Protein AF-A0A933DNF7-F1 (afdb_monomer_lite)

Radius of gyration: 18.86 Å; chains: 1; bounding box: 62×30×45 Å

Foldseek 3Di:
DDDDDPPDDPQPCLNDLVSLVVVLVVLVVVLVVVVVVCVVVVNDDLVNQLSNQLSVLSSVLSVLVSLQSCVVPPVPVNVVVCVVDPCVSNDDDDPVRSVVSSVVSSVVSVVVSCVRVVVVVD

Secondary structure (DSSP, 8-state):
------S-SS--TTS-HHHHHHHHHHHHHHHHHHHHHHHHHT---HHHHHHHHHHHHHHHHHHHHHHHHHHHH-HHHHHHHHTTS-GGGGS---HHHHHHHHHHHHHHHHHHHHHHHHTT--

Sequence (122 aa):
MRHLLIGVYNDSFLDSYWVGVHFAAGLIAGFAVNQYLCKWRGVFTARSYWRIGFVMLLAWEYFELSLRYIQQFNLRLEEYLQVLIPNSFFEWESTTNIVSDLLFGSLGLLLVYWYLTSDQEK

Structure (mmCIF, N/CA/C/O backbone):
data_AF-A0A933DNF7-F1
#
_entry.id   AF-A0A933DNF7-F1
#
loop_
_atom_site.group_PDB
_atom_site.id
_atom_site.type_symbol
_atom_site.label_atom_id
_atom_site.label_alt_id
_atom_site.label_comp_id
_atom_site.label_asym_id
_atom_site.label_entity_id
_atom_site.label_seq_id
_atom_site.pdbx_PDB_ins_code
_atom_site.Cartn_x
_atom_site.Cartn_y
_atom_site.Cartn_z
_atom_site.occupancy
_atom_site.B_iso_or_equiv
_atom_site.auth_seq_id
_atom_site.auth_comp_id
_atom_site.auth_asym_id
_atom_site.auth_atom_id
_atom_site.pdbx_PDB_model_num
ATOM 1 N N . MET A 1 1 ? 38.318 -16.202 -7.303 1.00 28.23 1 MET A N 1
ATOM 2 C CA . MET A 1 1 ? 38.226 -16.500 -5.856 1.00 28.23 1 MET A CA 1
ATOM 3 C C . MET A 1 1 ? 37.914 -15.215 -5.115 1.00 28.23 1 MET A C 1
ATOM 5 O O . MET A 1 1 ? 38.374 -14.162 -5.528 1.00 28.23 1 MET A O 1
ATOM 9 N N . ARG A 1 2 ? 37.054 -15.333 -4.103 1.00 36.34 2 ARG A N 1
ATOM 10 C CA . ARG A 1 2 ? 36.391 -14.273 -3.335 1.00 36.34 2 ARG A CA 1
ATOM 11 C C . ARG A 1 2 ? 37.365 -13.247 -2.752 1.00 36.34 2 ARG A C 1
ATOM 13 O O . ARG A 1 2 ? 38.235 -13.655 -2.003 1.00 36.34 2 ARG A O 1
ATOM 20 N N . HIS A 1 3 ? 37.081 -11.965 -2.970 1.00 26.67 3 HIS A N 1
ATOM 21 C CA . HIS A 1 3 ? 36.932 -10.959 -1.911 1.00 26.67 3 HIS A CA 1
ATOM 22 C C . HIS A 1 3 ? 35.824 -10.003 -2.395 1.00 26.67 3 HIS A C 1
ATOM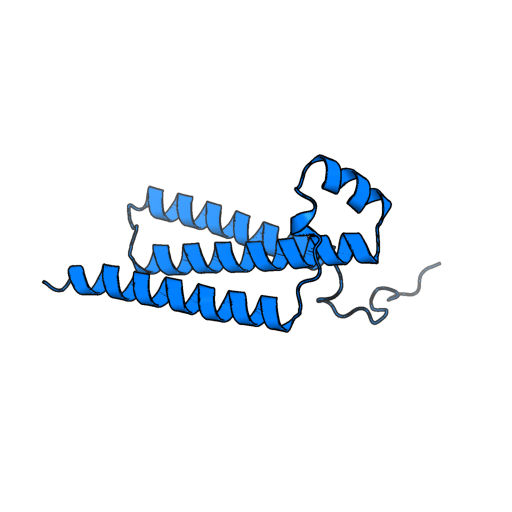 24 O O . HIS A 1 3 ? 35.961 -9.382 -3.437 1.00 26.67 3 HIS A O 1
ATOM 30 N N . LEU A 1 4 ? 34.589 -10.202 -1.933 1.00 34.94 4 LEU A N 1
ATOM 31 C CA . LEU A 1 4 ? 33.990 -9.590 -0.738 1.00 34.94 4 LEU A CA 1
ATOM 32 C C . LEU A 1 4 ? 33.385 -8.212 -1.072 1.00 34.94 4 LEU A C 1
ATOM 34 O O . LEU A 1 4 ? 34.110 -7.284 -1.398 1.00 34.94 4 LEU A O 1
ATOM 38 N N . LEU A 1 5 ? 32.056 -8.123 -0.922 1.00 30.34 5 LEU A N 1
ATOM 39 C CA . LEU A 1 5 ? 31.223 -6.908 -0.918 1.00 30.34 5 LEU A CA 1
ATOM 40 C C . LEU A 1 5 ? 30.975 -6.210 -2.268 1.00 30.34 5 LEU A C 1
ATOM 42 O O . LEU A 1 5 ? 31.006 -4.991 -2.362 1.00 30.34 5 LEU A O 1
ATOM 46 N N . ILE A 1 6 ? 30.598 -6.971 -3.296 1.00 32.50 6 ILE A N 1
ATOM 47 C CA . ILE A 1 6 ? 29.912 -6.416 -4.475 1.00 32.50 6 ILE A CA 1
ATOM 48 C C . ILE A 1 6 ? 28.412 -6.700 -4.320 1.00 32.50 6 ILE A C 1
ATOM 50 O O . ILE A 1 6 ? 27.846 -7.579 -4.956 1.00 32.50 6 ILE A O 1
ATOM 54 N N . GLY A 1 7 ? 27.802 -6.039 -3.341 1.00 29.78 7 GLY A N 1
ATOM 55 C CA . GLY A 1 7 ? 26.360 -6.100 -3.060 1.00 29.78 7 GLY A CA 1
ATOM 56 C C . GLY A 1 7 ? 25.784 -4.745 -2.653 1.00 29.78 7 GLY A C 1
ATOM 57 O O . GLY A 1 7 ? 24.644 -4.666 -2.222 1.00 29.78 7 GLY A O 1
ATOM 58 N N . VAL A 1 8 ? 26.592 -3.689 -2.767 1.00 34.09 8 VAL A N 1
ATOM 59 C CA . VAL A 1 8 ? 26.224 -2.299 -2.485 1.00 34.09 8 VAL A CA 1
ATOM 60 C C . VAL A 1 8 ? 26.748 -1.446 -3.641 1.00 34.09 8 VAL A C 1
ATOM 62 O O . VAL A 1 8 ? 27.525 -0.515 -3.462 1.00 34.09 8 VAL A O 1
ATOM 65 N N . TYR A 1 9 ? 26.403 -1.824 -4.872 1.00 36.88 9 TYR A N 1
ATOM 66 C CA . TYR A 1 9 ? 26.398 -0.839 -5.946 1.00 36.88 9 TYR A CA 1
ATOM 67 C C . TYR A 1 9 ? 25.097 -0.065 -5.776 1.00 36.88 9 TYR A C 1
ATOM 69 O O . TYR A 1 9 ? 24.052 -0.613 -6.077 1.00 36.88 9 TYR A O 1
ATOM 77 N N . ASN A 1 10 ? 25.200 1.111 -5.152 1.00 39.22 10 ASN A N 1
ATOM 78 C CA . ASN A 1 10 ? 24.502 2.381 -5.410 1.00 39.22 10 ASN A CA 1
ATOM 79 C C . ASN A 1 10 ? 23.062 2.447 -5.966 1.00 39.22 10 ASN A C 1
ATOM 81 O O . ASN A 1 10 ? 22.646 3.532 -6.358 1.00 39.22 10 ASN A O 1
ATOM 85 N N . ASP A 1 11 ? 22.285 1.379 -5.936 1.00 42.28 11 ASP A N 1
ATOM 86 C CA . ASP A 1 11 ? 20.834 1.440 -6.012 1.00 42.28 11 ASP A CA 1
ATOM 87 C C . ASP A 1 11 ? 20.377 1.608 -4.567 1.00 42.28 11 ASP A C 1
ATOM 89 O O . ASP A 1 11 ? 20.807 0.851 -3.684 1.00 42.28 11 ASP A O 1
ATOM 93 N N . SER A 1 12 ? 19.609 2.656 -4.267 1.00 45.47 12 SER A N 1
ATOM 94 C CA . SER A 1 12 ? 19.151 2.870 -2.901 1.00 45.47 12 SER A CA 1
ATOM 95 C C . SER A 1 12 ? 18.470 1.584 -2.418 1.00 45.47 12 SER A C 1
ATOM 97 O O . SER A 1 12 ? 17.864 0.852 -3.195 1.00 45.47 12 SER A O 1
ATOM 99 N N . PHE A 1 13 ? 18.562 1.251 -1.132 1.00 47.28 13 PHE A N 1
ATOM 100 C CA . PHE A 1 13 ? 17.849 0.086 -0.588 1.00 47.28 13 PHE A CA 1
ATOM 101 C C . PHE A 1 13 ? 16.333 0.120 -0.913 1.00 47.28 13 PHE A C 1
ATOM 103 O O . PHE A 1 13 ? 15.682 -0.921 -0.924 1.00 47.28 13 PHE A O 1
ATOM 110 N N . LEU A 1 14 ? 15.793 1.307 -1.220 1.00 48.53 14 LEU A N 1
ATOM 111 C CA . LEU A 1 14 ? 14.422 1.546 -1.670 1.00 48.53 14 LEU A CA 1
ATOM 112 C C . LEU A 1 14 ? 14.219 1.365 -3.190 1.00 48.53 14 LEU A C 1
ATOM 114 O O . LEU A 1 14 ? 13.075 1.283 -3.625 1.00 48.53 14 LEU A O 1
ATOM 118 N N . ASP A 1 15 ? 15.288 1.264 -3.983 1.00 49.44 15 ASP A N 1
ATOM 119 C CA . ASP A 1 15 ? 15.246 1.203 -5.452 1.00 49.44 15 ASP A CA 1
ATOM 120 C C . ASP A 1 15 ? 15.176 -0.226 -6.009 1.00 49.44 15 ASP A C 1
ATOM 122 O O . ASP A 1 15 ? 15.050 -0.442 -7.212 1.00 49.44 15 ASP A O 1
ATOM 126 N N . SER A 1 16 ? 15.238 -1.250 -5.157 1.00 62.00 16 SER A N 1
ATOM 127 C CA . SER A 1 16 ? 15.015 -2.622 -5.607 1.00 62.00 16 SER A CA 1
ATOM 128 C C . SER A 1 16 ? 13.526 -2.953 -5.554 1.00 62.00 16 SER A C 1
ATOM 130 O O . SER A 1 16 ? 12.947 -3.053 -4.473 1.00 62.00 16 SER A O 1
ATOM 132 N N . TYR A 1 17 ? 12.902 -3.217 -6.705 1.00 63.31 17 TYR A N 1
ATOM 133 C CA . TYR A 1 17 ? 11.492 -3.640 -6.765 1.00 63.31 17 TYR A CA 1
ATOM 134 C C . TYR A 1 17 ? 11.197 -4.864 -5.891 1.00 63.31 17 TYR A C 1
ATOM 136 O O . TYR A 1 17 ? 10.128 -4.970 -5.296 1.00 63.31 17 TYR A O 1
ATOM 144 N N . TRP A 1 18 ? 12.167 -5.772 -5.745 1.00 64.19 18 TRP A N 1
ATOM 145 C CA . TRP A 1 18 ? 12.036 -6.906 -4.841 1.00 64.19 18 TRP A CA 1
ATOM 146 C C . TRP A 1 18 ? 11.865 -6.457 -3.394 1.00 64.19 18 TRP A C 1
ATOM 148 O O . TRP A 1 18 ? 11.098 -7.083 -2.674 1.00 64.19 18 TRP A O 1
ATOM 158 N N . VAL A 1 19 ? 12.529 -5.389 -2.950 1.00 68.88 19 VAL A N 1
ATOM 159 C CA . VAL A 1 19 ? 12.342 -4.849 -1.595 1.00 68.88 19 VAL A CA 1
ATOM 160 C C . VAL A 1 19 ? 10.908 -4.357 -1.416 1.00 68.88 19 VAL A C 1
ATOM 162 O O . VAL A 1 19 ? 10.285 -4.714 -0.418 1.00 68.88 19 VAL A O 1
ATOM 165 N N . GLY A 1 20 ? 10.352 -3.645 -2.402 1.00 67.19 20 GLY A N 1
ATOM 166 C CA . GLY A 1 20 ? 8.942 -3.239 -2.402 1.00 67.19 20 GLY A CA 1
ATOM 167 C C . GLY A 1 20 ? 7.986 -4.432 -2.295 1.00 67.19 20 GLY A C 1
ATOM 168 O O . GLY A 1 20 ? 7.124 -4.459 -1.416 1.00 67.19 20 GLY A O 1
ATOM 169 N N . VAL A 1 21 ? 8.208 -5.474 -3.103 1.00 69.94 21 VAL A N 1
ATOM 170 C CA . VAL A 1 21 ? 7.416 -6.717 -3.071 1.00 69.94 21 VAL A CA 1
ATOM 171 C C . VAL A 1 21 ? 7.519 -7.429 -1.716 1.00 69.94 21 VAL A C 1
ATOM 173 O O . VAL A 1 21 ? 6.496 -7.812 -1.148 1.00 69.94 21 VAL A O 1
ATOM 176 N N . HIS A 1 22 ? 8.724 -7.597 -1.160 1.00 71.12 22 HIS A N 1
ATOM 177 C CA . HIS A 1 22 ? 8.909 -8.247 0.144 1.00 71.12 22 HIS A CA 1
ATOM 178 C C . HIS A 1 22 ? 8.297 -7.423 1.283 1.00 71.12 22 HIS A C 1
ATOM 180 O O . HIS A 1 22 ? 7.725 -7.995 2.213 1.00 71.12 22 HIS A O 1
ATOM 186 N N . PHE A 1 23 ? 8.384 -6.094 1.210 1.00 71.94 23 PHE A N 1
ATOM 187 C CA . PHE A 1 23 ? 7.787 -5.199 2.192 1.00 71.94 23 PHE A CA 1
ATOM 188 C C . PHE A 1 23 ? 6.256 -5.269 2.155 1.00 71.94 23 PHE A C 1
ATOM 190 O O . PHE A 1 23 ? 5.633 -5.495 3.194 1.00 71.94 23 PHE A O 1
ATOM 197 N N . ALA A 1 24 ? 5.648 -5.182 0.966 1.00 75.12 24 ALA A N 1
ATOM 198 C CA . ALA A 1 24 ? 4.206 -5.345 0.782 1.00 75.12 24 ALA A CA 1
ATOM 199 C C . ALA A 1 24 ? 3.726 -6.731 1.248 1.00 75.12 24 ALA A C 1
ATOM 201 O O . ALA A 1 24 ? 2.743 -6.835 1.983 1.00 75.12 24 ALA A O 1
ATOM 202 N N . ALA A 1 25 ? 4.457 -7.798 0.911 1.00 72.31 25 ALA A N 1
ATOM 203 C CA . ALA A 1 25 ? 4.155 -9.147 1.387 1.00 72.31 25 ALA A CA 1
ATOM 204 C C . ALA A 1 25 ? 4.221 -9.245 2.922 1.00 72.31 25 ALA A C 1
ATOM 206 O O . ALA A 1 25 ? 3.334 -9.834 3.540 1.00 72.31 25 ALA A O 1
ATOM 207 N N . GLY A 1 26 ? 5.231 -8.631 3.548 1.00 69.44 26 GLY A N 1
ATOM 208 C CA . GLY A 1 26 ? 5.359 -8.549 5.004 1.00 69.44 26 GLY A CA 1
ATOM 209 C C . GLY A 1 26 ? 4.203 -7.791 5.662 1.00 69.44 26 GLY A C 1
ATOM 210 O O . GLY A 1 26 ? 3.664 -8.255 6.669 1.00 69.44 26 GLY A O 1
ATOM 211 N N . LEU A 1 27 ? 3.772 -6.675 5.066 1.00 76.25 27 LEU A N 1
ATOM 212 C CA . LEU A 1 27 ? 2.603 -5.909 5.505 1.00 76.25 27 LEU A CA 1
ATOM 213 C C . LEU A 1 27 ? 1.322 -6.748 5.444 1.00 76.25 27 LEU A C 1
ATOM 215 O O . LEU A 1 27 ? 0.605 -6.837 6.441 1.00 76.25 27 LEU A O 1
ATOM 219 N N . ILE A 1 28 ? 1.058 -7.412 4.314 1.00 78.88 28 ILE A N 1
ATOM 220 C CA . ILE A 1 28 ? -0.134 -8.251 4.113 1.00 78.88 28 ILE A CA 1
ATOM 221 C C . ILE A 1 28 ? -0.121 -9.466 5.055 1.00 78.88 28 ILE A C 1
ATOM 223 O O . ILE A 1 28 ? -1.138 -9.793 5.672 1.00 78.88 28 ILE A O 1
ATOM 227 N N . ALA A 1 29 ? 1.026 -10.130 5.218 1.00 73.62 29 ALA A N 1
ATOM 228 C CA . ALA A 1 29 ? 1.158 -11.276 6.115 1.00 73.62 29 ALA A CA 1
ATOM 229 C C . ALA A 1 29 ? 0.975 -10.870 7.587 1.00 73.62 29 ALA A C 1
ATOM 231 O O . ALA A 1 29 ? 0.192 -11.488 8.312 1.00 73.62 29 ALA A O 1
ATOM 232 N N . GLY A 1 30 ? 1.643 -9.798 8.028 1.00 72.12 30 GLY A N 1
ATOM 233 C CA . GLY A 1 30 ? 1.494 -9.256 9.380 1.00 72.12 30 GLY A CA 1
ATOM 234 C C . GLY A 1 30 ? 0.062 -8.801 9.664 1.00 72.12 30 GLY A C 1
ATOM 235 O O . GLY A 1 30 ? -0.476 -9.053 10.745 1.00 72.12 30 GLY A O 1
ATOM 236 N N . PHE A 1 31 ? -0.594 -8.211 8.664 1.00 80.06 31 PHE A N 1
ATOM 237 C CA . PHE A 1 31 ? -2.008 -7.872 8.705 1.00 80.06 31 PHE A CA 1
ATOM 238 C C . PHE A 1 31 ? -2.898 -9.100 8.920 1.00 80.06 31 PHE A C 1
ATOM 240 O O . PHE A 1 31 ? -3.718 -9.100 9.839 1.00 80.06 31 PHE A O 1
ATOM 247 N N . ALA A 1 32 ? -2.721 -10.155 8.121 1.00 76.75 32 ALA A N 1
ATOM 248 C CA . ALA A 1 32 ? -3.507 -11.382 8.227 1.00 76.75 32 ALA A CA 1
ATOM 249 C C . ALA A 1 32 ? -3.353 -12.046 9.606 1.00 76.75 32 ALA A C 1
ATOM 251 O O . ALA A 1 32 ? -4.347 -12.450 10.215 1.00 76.75 32 ALA A O 1
ATOM 252 N N . VAL A 1 33 ? -2.128 -12.088 10.145 1.00 76.81 33 VAL A N 1
ATOM 253 C CA . VAL A 1 33 ? -1.865 -12.585 11.507 1.00 76.81 33 VAL A CA 1
ATOM 254 C C . VAL A 1 33 ? -2.575 -11.721 12.551 1.00 76.81 33 VAL A C 1
ATOM 256 O O . VAL A 1 33 ? -3.244 -12.253 13.437 1.00 76.81 33 VAL A O 1
ATOM 259 N N . ASN A 1 34 ? -2.486 -10.393 12.444 1.00 77.75 34 ASN A N 1
ATOM 260 C CA . ASN A 1 34 ? -3.167 -9.483 13.364 1.00 77.75 34 ASN A CA 1
ATOM 261 C C . ASN A 1 34 ? -4.696 -9.665 13.326 1.00 77.75 34 ASN A C 1
ATOM 263 O O . ASN A 1 34 ? -5.328 -9.723 14.378 1.00 77.75 34 ASN A O 1
ATOM 267 N N . GLN A 1 35 ? -5.291 -9.833 12.139 1.00 78.00 35 GLN A N 1
ATOM 268 C CA . GLN A 1 35 ? -6.720 -10.130 11.986 1.00 78.00 35 GLN A CA 1
ATOM 269 C C . GLN A 1 35 ? -7.118 -11.444 12.654 1.0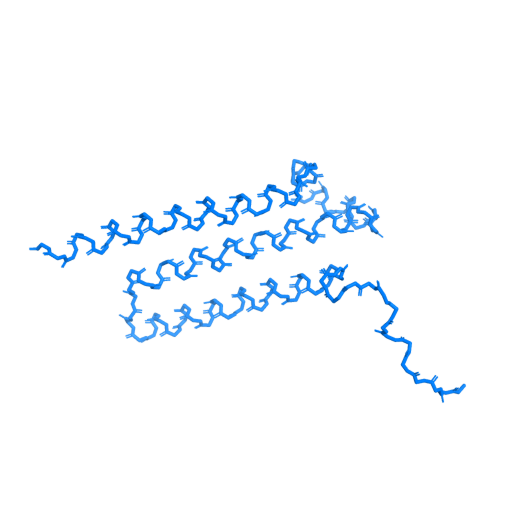0 78.00 35 GLN A C 1
ATOM 271 O O . GLN A 1 35 ? -8.097 -11.489 13.403 1.00 78.00 35 GLN A O 1
ATOM 276 N N . TYR A 1 36 ? -6.342 -12.503 12.419 1.00 78.62 36 TYR A N 1
ATOM 277 C CA . TYR A 1 36 ? -6.566 -13.803 13.040 1.00 78.62 36 TYR A CA 1
ATOM 278 C C . TYR A 1 36 ? -6.547 -13.703 14.573 1.00 78.62 36 TYR A C 1
ATOM 280 O O . TYR A 1 36 ? -7.455 -14.198 15.243 1.00 78.62 36 TYR A O 1
ATOM 288 N N . LEU A 1 37 ? -5.569 -12.983 15.131 1.00 76.44 37 LEU A N 1
ATOM 289 C CA . LEU A 1 37 ? -5.447 -12.767 16.574 1.00 76.44 37 LEU A CA 1
ATOM 290 C C . LEU A 1 37 ? -6.577 -11.896 17.145 1.00 76.44 37 LEU A C 1
ATOM 292 O O . LEU A 1 37 ? -7.115 -12.222 18.204 1.00 76.44 37 LEU A O 1
ATOM 296 N N . CYS A 1 38 ? -6.965 -10.817 16.459 1.00 76.38 38 CYS A N 1
ATOM 297 C CA . CYS A 1 38 ? -8.087 -9.964 16.861 1.00 76.38 38 CYS A CA 1
ATOM 298 C C . CYS A 1 38 ? -9.410 -10.737 16.875 1.00 76.38 38 CYS A C 1
ATOM 300 O O . CYS A 1 38 ? -10.164 -10.626 17.843 1.00 76.38 38 CYS A O 1
ATOM 302 N N . LYS A 1 39 ? -9.667 -11.556 15.845 1.00 76.12 39 LYS A N 1
ATOM 303 C CA . LYS A 1 39 ? -10.848 -12.425 15.769 1.00 76.12 39 LYS A CA 1
ATOM 304 C C . LYS A 1 39 ? -10.858 -13.449 16.902 1.00 76.12 39 LYS A C 1
ATOM 306 O O . LYS A 1 39 ? -11.881 -13.613 17.555 1.00 76.12 39 LYS A O 1
ATOM 311 N N . TRP A 1 40 ? -9.722 -14.098 17.163 1.00 78.44 40 TRP A N 1
ATOM 312 C CA . TRP A 1 40 ? -9.604 -15.095 18.229 1.00 78.44 40 TRP A CA 1
ATOM 313 C C . TRP A 1 40 ? -9.829 -14.500 19.625 1.00 78.44 40 TRP A C 1
ATOM 3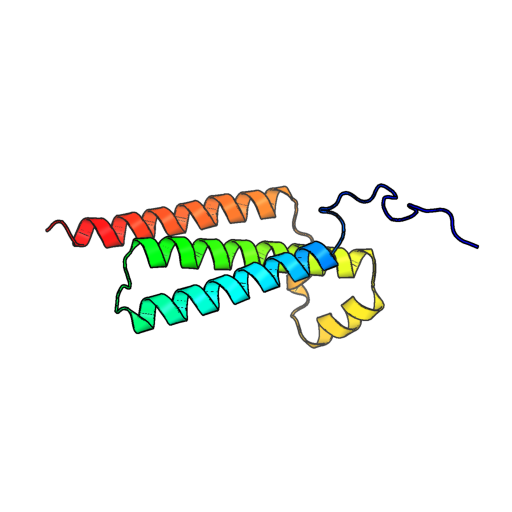15 O O . TRP A 1 40 ? -10.432 -15.139 20.481 1.00 78.44 40 TRP A O 1
ATOM 325 N N . ARG A 1 41 ? -9.395 -13.255 19.847 1.00 78.88 41 ARG A N 1
ATOM 326 C CA . ARG A 1 41 ? -9.579 -12.546 21.122 1.00 78.88 41 ARG A CA 1
ATOM 327 C C . ARG A 1 41 ? -10.926 -11.824 21.243 1.00 78.88 41 ARG A C 1
ATOM 329 O O . ARG A 1 41 ? -11.212 -11.294 22.309 1.00 78.88 41 ARG A O 1
ATOM 336 N N . GLY A 1 42 ? -11.730 -11.762 20.177 1.00 71.06 42 GLY A N 1
ATOM 337 C CA . GLY A 1 42 ? -12.982 -10.995 20.149 1.00 71.06 42 GLY A CA 1
ATOM 338 C C . GLY A 1 42 ? -12.791 -9.475 20.262 1.00 71.06 42 GLY A C 1
ATOM 339 O O . GLY A 1 42 ? -13.734 -8.763 20.587 1.00 71.06 42 GLY A O 1
ATOM 340 N N . VAL A 1 43 ? -11.579 -8.962 20.010 1.00 69.81 43 VAL A N 1
ATOM 341 C CA . VAL A 1 43 ? -11.226 -7.543 20.187 1.00 69.81 43 VAL A CA 1
ATOM 342 C C . VAL A 1 43 ? -11.114 -6.881 18.818 1.00 69.81 43 VAL A C 1
ATOM 344 O O . VAL A 1 43 ? -10.018 -6.657 18.296 1.00 69.81 43 VAL A O 1
ATOM 347 N N . PHE A 1 44 ? -12.261 -6.582 18.210 1.00 70.06 44 PHE A N 1
ATOM 348 C CA . PHE A 1 44 ? -12.314 -5.688 17.058 1.00 70.06 44 PHE A CA 1
ATOM 349 C C . PHE A 1 44 ? -12.697 -4.294 17.543 1.00 70.06 44 PHE A C 1
ATOM 351 O O . PHE A 1 44 ? -13.790 -4.088 18.058 1.00 70.06 44 PHE A O 1
ATOM 358 N N . THR A 1 45 ? -11.775 -3.340 17.429 1.00 72.62 45 THR A N 1
ATOM 359 C CA . THR A 1 45 ? -11.990 -1.957 17.883 1.00 72.62 45 THR A CA 1
ATOM 360 C C . THR A 1 45 ? -11.934 -1.008 16.694 1.00 72.62 45 THR A C 1
ATOM 362 O O . THR A 1 45 ? -11.314 -1.330 15.679 1.00 72.62 45 THR A O 1
ATOM 365 N N . ALA A 1 46 ? -12.493 0.196 16.825 1.00 69.31 46 ALA A N 1
ATOM 366 C CA . ALA A 1 46 ? -12.334 1.245 15.814 1.00 69.31 46 ALA A CA 1
ATOM 367 C C . ALA A 1 46 ? -10.847 1.525 15.495 1.00 69.31 46 ALA A C 1
ATOM 369 O O . ALA A 1 46 ? -10.481 1.751 14.343 1.00 69.31 46 ALA A O 1
ATOM 370 N N . ARG A 1 47 ? -9.944 1.397 16.484 1.00 71.25 47 ARG A N 1
ATOM 371 C CA . ARG A 1 47 ? -8.487 1.499 16.261 1.00 71.25 47 ARG A CA 1
ATOM 372 C C . ARG A 1 47 ? -7.945 0.393 15.356 1.00 71.25 47 ARG A C 1
ATOM 374 O O . ARG A 1 47 ? -6.981 0.630 14.631 1.00 71.25 47 ARG A O 1
ATOM 381 N N . SER A 1 48 ? -8.535 -0.803 15.398 1.00 74.06 48 SER A N 1
ATOM 382 C CA . SER A 1 48 ? -8.186 -1.892 14.484 1.00 74.06 48 SER A CA 1
ATOM 383 C C . SER A 1 48 ? -8.539 -1.510 13.046 1.00 74.06 48 SER A C 1
ATOM 385 O O . SER A 1 48 ? -7.705 -1.706 12.174 1.00 74.06 48 SER A O 1
ATOM 387 N N . TYR A 1 49 ? -9.698 -0.885 12.807 1.00 72.81 49 TYR A N 1
ATOM 388 C CA . TYR A 1 49 ? -10.127 -0.436 11.474 1.00 72.81 49 TYR A CA 1
ATOM 389 C C . TYR A 1 49 ? -9.157 0.572 10.839 1.00 72.81 49 TYR A C 1
ATOM 391 O O . TYR A 1 49 ? -8.700 0.368 9.718 1.00 72.81 49 TYR A O 1
ATOM 399 N N . TRP A 1 50 ? -8.770 1.613 11.583 1.00 74.12 50 TRP A N 1
ATOM 400 C CA . TRP A 1 50 ? -7.787 2.607 11.126 1.00 74.12 50 TRP A CA 1
ATOM 401 C C . TRP A 1 50 ? -6.456 1.963 10.709 1.00 74.12 50 TRP A C 1
ATOM 403 O O . TRP A 1 50 ? -5.942 2.213 9.621 1.00 74.12 50 TRP A O 1
ATOM 413 N N . ARG A 1 51 ? -5.915 1.078 11.560 1.00 75.94 51 ARG A N 1
ATOM 414 C CA . ARG A 1 51 ? -4.656 0.366 11.285 1.00 75.94 51 ARG A CA 1
ATOM 415 C C . ARG A 1 51 ? -4.771 -0.534 10.062 1.00 75.94 51 ARG A C 1
ATOM 417 O O . ARG A 1 51 ? -3.824 -0.632 9.291 1.00 75.94 51 ARG A O 1
ATOM 424 N N . ILE A 1 52 ? -5.918 -1.193 9.910 1.00 79.56 52 ILE A N 1
ATOM 425 C CA . ILE A 1 52 ? -6.199 -2.079 8.786 1.00 79.56 52 ILE A CA 1
ATOM 426 C C . ILE A 1 52 ? -6.161 -1.308 7.478 1.00 79.56 52 ILE A C 1
ATOM 428 O O . ILE A 1 52 ? -5.406 -1.671 6.580 1.00 79.56 52 ILE A O 1
ATOM 432 N N . GLY A 1 53 ? -6.938 -0.228 7.410 1.00 79.56 53 GLY A N 1
ATOM 433 C CA . GLY A 1 53 ? -7.002 0.606 6.224 1.00 79.56 53 GLY A CA 1
ATOM 434 C C . GLY A 1 53 ? -5.635 1.165 5.857 1.00 79.56 53 GLY A C 1
ATOM 435 O O . GLY A 1 53 ? -5.246 1.075 4.702 1.00 79.56 53 GLY A O 1
ATOM 436 N N . PHE A 1 54 ? -4.865 1.648 6.837 1.00 82.00 54 PHE A N 1
ATOM 437 C CA . PHE A 1 54 ? -3.542 2.214 6.574 1.00 82.00 54 PHE A CA 1
ATOM 438 C C . PHE A 1 54 ? -2.548 1.176 6.032 1.00 82.00 54 PHE A C 1
ATOM 440 O O . PHE A 1 54 ? -1.789 1.469 5.113 1.00 82.00 54 PHE A O 1
ATOM 447 N N . VAL A 1 55 ? -2.569 -0.056 6.556 1.00 81.56 55 VAL A N 1
ATOM 448 C CA . VAL A 1 55 ? -1.722 -1.144 6.040 1.00 81.56 55 VAL A CA 1
ATOM 449 C C . VAL A 1 55 ? -2.123 -1.541 4.620 1.00 81.56 55 VAL A C 1
ATOM 451 O O . VAL A 1 55 ? -1.244 -1.782 3.797 1.00 81.56 55 VAL A O 1
ATOM 454 N N . MET A 1 56 ? -3.425 -1.588 4.319 1.00 81.75 56 MET A N 1
ATOM 455 C CA . MET A 1 56 ? -3.899 -1.845 2.955 1.00 81.75 56 MET A CA 1
ATOM 456 C C . MET A 1 56 ? -3.471 -0.737 1.993 1.00 81.75 56 MET A C 1
ATOM 458 O O . MET A 1 56 ? -3.041 -1.041 0.886 1.00 81.75 56 MET A O 1
ATOM 462 N N . LEU A 1 57 ? -3.531 0.520 2.438 1.00 84.31 57 LEU A N 1
ATOM 463 C CA . LEU A 1 57 ? -3.116 1.677 1.650 1.00 84.31 57 LEU A CA 1
ATOM 464 C C . LEU A 1 57 ? -1.620 1.626 1.342 1.00 84.31 57 LEU A C 1
ATOM 466 O O . LEU A 1 57 ? -1.231 1.682 0.188 1.00 84.31 57 LEU A O 1
ATOM 470 N N . LEU A 1 58 ? -0.778 1.380 2.349 1.00 81.56 58 LEU A N 1
ATOM 471 C CA . LEU A 1 58 ? 0.654 1.176 2.121 1.00 81.56 58 LEU A CA 1
ATOM 472 C C . LEU A 1 58 ? 0.929 0.011 1.164 1.00 81.56 58 LEU A C 1
ATOM 474 O O . LEU A 1 58 ? 1.748 0.142 0.263 1.00 81.56 58 LEU A O 1
ATOM 478 N N . ALA A 1 59 ? 0.270 -1.134 1.353 1.00 83.31 59 ALA A N 1
ATOM 479 C CA . ALA A 1 59 ? 0.474 -2.288 0.482 1.00 83.31 59 ALA A CA 1
ATOM 480 C C . ALA A 1 59 ? 0.120 -1.977 -0.983 1.00 83.31 59 ALA A C 1
ATOM 482 O O . ALA A 1 59 ? 0.798 -2.478 -1.879 1.00 83.31 59 ALA A O 1
ATOM 483 N N . TRP A 1 60 ? -0.897 -1.141 -1.209 1.00 83.81 60 TRP A N 1
ATOM 484 C CA . TRP A 1 60 ? -1.288 -0.662 -2.531 1.00 83.81 60 TRP A CA 1
ATOM 485 C C . TRP A 1 60 ? -0.201 0.198 -3.187 1.00 83.81 60 TRP A C 1
ATOM 487 O O . TRP A 1 60 ? 0.279 -0.151 -4.261 1.00 83.81 60 TRP A O 1
ATOM 497 N N . GLU A 1 61 ? 0.283 1.230 -2.497 1.00 82.12 61 GLU A N 1
ATOM 498 C CA . GLU A 1 61 ? 1.328 2.120 -3.030 1.00 82.12 61 GLU A CA 1
ATOM 499 C C . GLU A 1 61 ? 2.613 1.362 -3.392 1.00 82.12 61 GLU A C 1
ATOM 501 O O . GLU A 1 61 ? 3.250 1.600 -4.419 1.00 82.12 61 GLU A O 1
ATOM 506 N N . TYR A 1 62 ? 3.011 0.397 -2.554 1.00 78.38 62 TYR A N 1
ATOM 507 C CA . TYR A 1 62 ? 4.182 -0.438 -2.836 1.00 78.38 62 TYR A CA 1
ATOM 508 C C . TYR A 1 62 ? 3.959 -1.391 -4.012 1.00 78.38 62 TYR A C 1
ATOM 510 O O . TYR A 1 62 ? 4.914 -1.729 -4.721 1.00 78.38 62 TYR A O 1
ATOM 518 N N . PHE A 1 63 ? 2.723 -1.840 -4.224 1.00 82.38 63 PHE A N 1
ATOM 519 C CA . PHE A 1 63 ? 2.366 -2.636 -5.388 1.00 82.38 63 PHE A CA 1
ATOM 520 C C . PHE A 1 63 ? 2.487 -1.807 -6.674 1.00 82.38 63 PHE A C 1
ATOM 522 O O . PHE A 1 63 ? 3.168 -2.246 -7.601 1.00 82.38 63 PHE A O 1
ATOM 529 N N . GLU A 1 64 ? 1.943 -0.589 -6.705 1.00 77.88 64 GLU A N 1
ATOM 530 C CA . GLU A 1 64 ? 2.066 0.325 -7.851 1.00 77.88 64 GLU A CA 1
ATOM 531 C C . GLU A 1 64 ? 3.522 0.701 -8.132 1.00 77.88 64 GLU A C 1
ATOM 533 O O . GLU A 1 64 ? 3.982 0.610 -9.273 1.00 77.88 64 GLU A O 1
ATOM 538 N N . LEU A 1 65 ? 4.303 1.010 -7.091 1.00 77.00 65 LEU A N 1
ATOM 539 C CA . LEU A 1 65 ? 5.740 1.248 -7.227 1.00 77.00 65 LEU A CA 1
ATOM 540 C C . LEU A 1 65 ? 6.449 0.049 -7.878 1.00 77.00 65 LEU A C 1
ATOM 542 O O . LEU A 1 65 ? 7.287 0.220 -8.764 1.00 77.00 65 LEU A O 1
ATOM 546 N N . SER A 1 66 ? 6.090 -1.171 -7.471 1.00 79.06 66 SER A N 1
ATOM 547 C CA . SER A 1 66 ? 6.664 -2.396 -8.035 1.00 79.06 66 SER A CA 1
ATOM 548 C C . SER A 1 66 ? 6.308 -2.567 -9.516 1.00 79.06 66 SER A C 1
ATOM 550 O O . SER A 1 66 ? 7.184 -2.928 -10.302 1.00 79.06 66 SER A O 1
ATOM 552 N N . LEU A 1 67 ? 5.066 -2.268 -9.921 1.00 80.44 67 LEU A N 1
ATOM 553 C CA . LEU A 1 67 ? 4.652 -2.306 -11.331 1.00 80.44 67 LEU A CA 1
ATOM 554 C C . LEU A 1 67 ? 5.461 -1.325 -12.191 1.00 80.44 67 LEU A C 1
ATOM 556 O O . LEU A 1 67 ? 5.903 -1.693 -13.280 1.00 80.44 67 LEU A O 1
ATOM 560 N N . ARG A 1 68 ? 5.739 -0.118 -11.684 1.00 76.69 68 ARG A N 1
ATOM 561 C CA . ARG A 1 68 ? 6.545 0.880 -12.409 1.00 76.69 68 ARG A CA 1
ATOM 562 C C . ARG A 1 68 ? 7.998 0.464 -12.567 1.00 76.69 68 ARG A C 1
ATOM 564 O O . ARG A 1 68 ? 8.572 0.617 -13.643 1.00 76.69 68 ARG A O 1
ATOM 571 N N . TYR A 1 69 ? 8.589 -0.113 -11.525 1.00 75.69 69 TYR A N 1
ATOM 572 C CA . TYR A 1 69 ? 9.927 -0.686 -11.648 1.00 75.69 69 TYR A CA 1
ATOM 573 C C . TYR A 1 69 ? 9.967 -1.814 -12.687 1.00 75.69 69 TYR A C 1
ATOM 575 O O . TYR A 1 69 ? 10.927 -1.918 -13.450 1.00 75.69 69 TYR A O 1
ATOM 583 N N . ILE A 1 70 ? 8.931 -2.655 -12.747 1.00 80.31 70 ILE A N 1
ATOM 584 C CA . ILE A 1 70 ? 8.837 -3.715 -13.757 1.00 80.31 70 ILE A CA 1
ATOM 585 C C . ILE A 1 70 ? 8.754 -3.114 -15.164 1.00 80.31 70 ILE A C 1
ATOM 587 O O . ILE A 1 70 ? 9.502 -3.552 -16.033 1.00 80.31 70 ILE A O 1
ATOM 591 N N . GLN A 1 71 ? 7.935 -2.083 -15.373 1.00 80.12 71 GLN A N 1
ATOM 592 C CA . GLN A 1 71 ? 7.854 -1.366 -16.649 1.00 80.12 71 GLN A CA 1
ATOM 593 C C . GLN A 1 71 ? 9.202 -0.742 -17.055 1.00 80.12 71 GLN A C 1
ATOM 595 O O . GLN A 1 71 ? 9.605 -0.812 -18.213 1.00 80.12 71 GLN A O 1
ATOM 600 N N . GLN A 1 72 ? 9.949 -0.170 -16.106 1.00 78.75 72 GLN A N 1
ATOM 601 C CA . GLN A 1 72 ? 11.228 0.479 -16.404 1.00 78.75 72 GLN A CA 1
ATOM 602 C C . GLN A 1 72 ? 12.366 -0.516 -16.690 1.00 78.75 72 GLN A C 1
ATOM 604 O O . GLN A 1 72 ? 13.226 -0.239 -17.528 1.00 78.75 72 GLN A O 1
ATOM 609 N N . PHE A 1 73 ? 12.403 -1.657 -15.994 1.00 79.00 73 PHE A N 1
ATOM 610 C CA . PHE A 1 73 ? 13.578 -2.539 -15.984 1.00 79.00 73 PHE A CA 1
ATOM 611 C C . PHE A 1 73 ? 13.317 -3.970 -16.486 1.00 79.00 73 PHE A C 1
ATOM 613 O O . PHE A 1 73 ? 14.273 -4.722 -16.685 1.00 79.00 73 PHE A O 1
ATOM 620 N N . ASN A 1 74 ? 12.062 -4.381 -16.699 1.00 81.19 74 ASN A N 1
ATOM 621 C CA . ASN A 1 74 ? 11.699 -5.746 -17.095 1.00 81.19 74 ASN A CA 1
ATOM 622 C C . ASN A 1 74 ? 10.461 -5.800 -18.017 1.00 81.19 74 ASN A C 1
ATOM 624 O O . ASN A 1 74 ? 9.427 -6.371 -17.668 1.00 81.19 74 ASN A O 1
ATOM 628 N N . LEU A 1 75 ? 10.621 -5.275 -19.237 1.00 85.31 75 LEU A N 1
ATOM 629 C CA . LEU A 1 75 ? 9.589 -5.221 -20.289 1.00 85.31 75 LEU A CA 1
ATOM 630 C C . LEU A 1 75 ? 8.912 -6.572 -20.563 1.00 85.31 75 LEU A C 1
ATOM 632 O O . LEU A 1 75 ? 7.711 -6.648 -20.789 1.00 85.31 75 LEU A O 1
ATOM 636 N N . ARG A 1 76 ? 9.665 -7.677 -20.498 1.00 86.94 76 ARG A N 1
ATOM 637 C CA . ARG A 1 76 ? 9.092 -9.012 -20.714 1.00 86.94 76 ARG A CA 1
ATOM 638 C C . ARG A 1 76 ? 8.081 -9.373 -19.627 1.00 86.94 76 ARG A C 1
ATOM 640 O O . ARG A 1 76 ? 7.061 -9.985 -19.920 1.00 86.94 76 ARG A O 1
ATOM 647 N N . LEU A 1 77 ? 8.379 -9.052 -18.367 1.00 84.12 77 LEU A N 1
ATOM 648 C CA . LEU A 1 77 ? 7.455 -9.290 -17.260 1.00 84.12 77 LEU A CA 1
ATOM 649 C C . LEU A 1 77 ? 6.254 -8.336 -17.320 1.00 84.12 77 LEU A C 1
ATOM 651 O O . LEU A 1 77 ? 5.147 -8.767 -17.016 1.00 84.12 77 LEU A O 1
ATOM 655 N N . GLU A 1 78 ? 6.454 -7.091 -17.752 1.00 85.38 78 GLU A N 1
ATOM 656 C CA . GLU A 1 78 ? 5.368 -6.140 -18.018 1.00 85.38 78 GLU A CA 1
ATOM 657 C C . GLU A 1 78 ? 4.363 -6.701 -19.033 1.00 85.38 78 GLU A C 1
ATOM 659 O O . GLU A 1 78 ? 3.178 -6.778 -18.722 1.00 85.38 78 GLU A O 1
ATOM 664 N N . GLU A 1 79 ? 4.826 -7.171 -20.198 1.00 88.38 79 GLU A N 1
ATOM 665 C CA . GLU A 1 79 ? 3.967 -7.766 -21.234 1.00 88.38 79 GLU A CA 1
ATOM 666 C C . GLU A 1 79 ? 3.114 -8.918 -20.682 1.00 88.38 79 GLU A C 1
ATOM 668 O O . GLU A 1 79 ? 1.926 -9.022 -20.987 1.00 88.38 79 GLU A O 1
ATOM 673 N N . TYR A 1 80 ? 3.690 -9.771 -19.825 1.00 89.62 80 TYR A N 1
ATOM 674 C CA . TYR A 1 80 ? 2.932 -10.832 -19.157 1.00 89.62 80 TYR A CA 1
ATOM 675 C C . TYR A 1 80 ? 1.898 -10.287 -18.166 1.00 89.62 80 TYR A C 1
ATOM 677 O O . TYR A 1 80 ? 0.794 -10.826 -18.080 1.00 89.62 80 TYR A O 1
ATOM 685 N N . LEU A 1 81 ? 2.237 -9.247 -17.401 1.00 87.38 81 LEU A N 1
ATOM 686 C CA . LEU A 1 81 ? 1.332 -8.661 -16.413 1.00 87.38 81 LEU A CA 1
ATOM 687 C C . LEU A 1 81 ? 0.183 -7.880 -17.062 1.00 87.38 81 LEU A C 1
ATOM 689 O O . LEU A 1 81 ? -0.928 -7.940 -16.543 1.00 87.38 81 LEU A O 1
ATOM 693 N N . GLN A 1 82 ? 0.397 -7.232 -18.208 1.00 87.44 82 GLN A N 1
ATOM 694 C CA . GLN A 1 82 ? -0.649 -6.529 -18.969 1.00 87.44 82 GLN A CA 1
ATOM 695 C C . GLN A 1 82 ? -1.750 -7.465 -19.503 1.00 87.44 82 GLN A C 1
ATOM 697 O O . GLN A 1 82 ? -2.861 -7.029 -19.794 1.00 87.44 82 GLN A O 1
ATOM 702 N N . VAL A 1 83 ? -1.488 -8.774 -19.592 1.00 90.50 83 VAL A N 1
ATOM 703 C CA . VAL A 1 83 ? -2.526 -9.775 -19.904 1.00 90.50 83 VAL A CA 1
ATOM 704 C C . VAL A 1 83 ? -3.472 -10.000 -18.716 1.00 90.50 83 VAL A C 1
ATOM 706 O O . VAL A 1 83 ? -4.619 -10.405 -18.904 1.00 90.50 83 VAL A O 1
ATOM 709 N N . LEU A 1 84 ? -2.999 -9.760 -17.490 1.00 87.69 84 LEU A N 1
ATOM 710 C CA . LEU A 1 84 ? -3.716 -10.053 -16.244 1.00 87.69 84 LEU A CA 1
ATOM 711 C C . LEU A 1 84 ? -4.284 -8.801 -15.567 1.00 87.69 84 LEU A C 1
ATOM 713 O O . LEU A 1 84 ? -5.282 -8.894 -14.853 1.00 87.69 84 LEU A O 1
ATOM 717 N N . ILE A 1 85 ? -3.642 -7.650 -15.759 1.00 84.31 85 ILE A N 1
ATOM 718 C CA . ILE A 1 85 ? -3.934 -6.388 -15.080 1.00 84.31 85 ILE A CA 1
ATOM 719 C C . ILE A 1 85 ? -4.284 -5.340 -16.148 1.00 84.31 85 ILE A C 1
ATOM 721 O O . ILE A 1 85 ? -3.579 -5.263 -17.154 1.00 84.31 85 ILE A O 1
ATOM 725 N N . PRO A 1 86 ? -5.341 -4.522 -15.963 1.00 81.75 86 PRO A N 1
ATOM 726 C CA . PRO A 1 86 ? -5.683 -3.470 -16.916 1.00 81.75 86 PRO A CA 1
ATOM 727 C C . PRO A 1 86 ? -4.515 -2.510 -17.160 1.00 81.75 86 PRO A C 1
ATOM 729 O O . PRO A 1 86 ? -3.848 -2.091 -16.217 1.00 81.75 86 PRO A O 1
ATOM 732 N N . ASN A 1 87 ? -4.325 -2.089 -18.413 1.00 76.44 87 ASN A N 1
ATOM 733 C CA . ASN A 1 87 ? -3.223 -1.195 -18.797 1.00 76.44 87 ASN A CA 1
ATOM 734 C C . ASN A 1 87 ? -3.203 0.138 -18.031 1.00 76.44 87 ASN A C 1
ATOM 736 O O . ASN A 1 87 ? -2.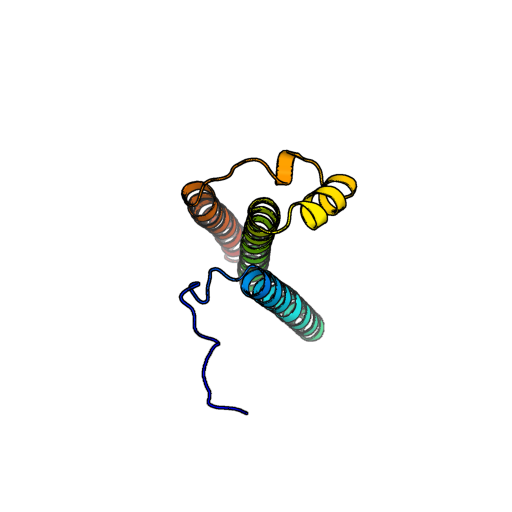133 0.713 -17.863 1.00 76.44 87 ASN A O 1
ATOM 740 N N . SER A 1 88 ? -4.348 0.598 -17.516 1.00 75.69 88 SER A N 1
ATOM 741 C CA . SER A 1 88 ? -4.439 1.814 -16.698 1.00 75.69 88 SER A CA 1
ATOM 742 C C . SER A 1 88 ? -3.596 1.753 -15.418 1.00 75.69 88 SER A C 1
ATOM 744 O O . SER A 1 88 ? -3.201 2.786 -14.902 1.00 75.69 88 SER A O 1
ATOM 746 N N . PHE A 1 89 ? -3.283 0.555 -14.914 1.00 70.75 89 PHE A N 1
ATOM 747 C CA . PHE A 1 89 ? -2.409 0.355 -13.749 1.00 70.75 89 PHE A CA 1
ATOM 748 C C . PHE A 1 89 ? -0.922 0.596 -14.042 1.00 70.75 89 PHE A C 1
ATOM 750 O O . PHE A 1 89 ? -0.111 0.648 -13.123 1.00 70.75 89 PHE A O 1
ATOM 757 N N . PHE A 1 90 ? -0.557 0.700 -15.320 1.00 72.56 90 PHE A N 1
ATOM 758 C CA . PHE A 1 90 ? 0.799 1.003 -15.774 1.00 72.56 90 PHE A CA 1
ATOM 759 C C . PHE A 1 90 ? 0.916 2.446 -16.282 1.00 72.56 90 PHE A C 1
ATOM 761 O O . PHE A 1 90 ? 1.952 2.821 -16.834 1.00 72.56 90 PHE A O 1
ATOM 768 N N . GLU A 1 91 ? -0.146 3.250 -16.154 1.00 68.56 91 GLU A N 1
ATOM 769 C CA . GLU A 1 91 ? -0.103 4.664 -16.509 1.00 68.56 91 GLU A CA 1
ATOM 770 C C . GLU A 1 91 ? 0.804 5.439 -15.550 1.00 68.56 91 GLU A C 1
ATOM 772 O O . GLU A 1 91 ? 1.024 5.069 -14.395 1.00 68.56 91 GLU A O 1
ATOM 777 N N . TRP A 1 92 ? 1.395 6.513 -16.072 1.00 59.75 92 TRP A N 1
ATOM 778 C CA . TRP A 1 92 ? 2.409 7.262 -15.352 1.00 59.75 92 TRP A CA 1
ATOM 779 C C . TRP A 1 92 ? 1.786 8.002 -14.178 1.00 59.75 92 TRP A C 1
ATOM 781 O O . TRP A 1 92 ? 1.012 8.944 -14.339 1.00 59.75 92 TRP A O 1
ATOM 791 N N . GLU A 1 93 ? 2.185 7.602 -12.988 1.00 59.50 93 GLU A N 1
ATOM 792 C CA . GLU A 1 93 ? 1.784 8.244 -11.756 1.00 59.50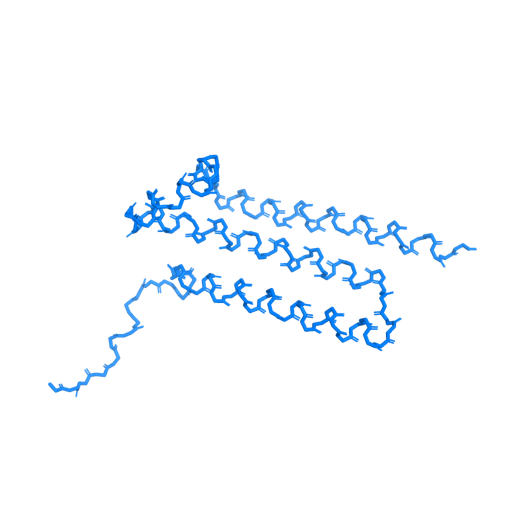 93 GLU A CA 1
ATOM 793 C C . GLU A 1 93 ? 3.048 8.836 -11.114 1.00 59.50 93 GLU A C 1
ATOM 795 O O . GLU A 1 93 ? 4.162 8.331 -11.277 1.00 59.50 93 GLU A O 1
ATOM 800 N N . SER A 1 94 ? 2.941 10.013 -10.505 1.00 61.06 94 SER A N 1
ATOM 801 C CA . SER A 1 94 ? 4.117 10.741 -10.014 1.00 61.06 94 SER A CA 1
ATOM 802 C C . SER A 1 94 ? 4.440 10.345 -8.567 1.00 61.06 94 SER A C 1
ATOM 804 O O . SER A 1 94 ? 3.582 9.835 -7.851 1.00 61.06 94 SER A O 1
ATOM 806 N N . THR A 1 95 ? 5.659 10.597 -8.078 1.00 58.56 95 THR A N 1
ATOM 807 C CA . THR A 1 95 ? 5.953 10.480 -6.631 1.00 58.56 95 THR A CA 1
ATOM 808 C C . THR A 1 95 ? 5.056 11.408 -5.805 1.00 58.56 95 THR A C 1
ATOM 810 O O . THR A 1 95 ? 4.721 11.100 -4.665 1.00 58.56 95 THR A O 1
ATOM 813 N N . THR A 1 96 ? 4.633 12.534 -6.388 1.00 58.16 96 THR A N 1
ATOM 814 C CA . THR A 1 96 ? 3.653 13.436 -5.780 1.00 58.16 96 THR A CA 1
ATOM 815 C C . THR A 1 96 ? 2.294 12.760 -5.626 1.00 58.16 96 THR A C 1
ATOM 817 O O . THR A 1 96 ? 1.681 12.954 -4.587 1.00 58.16 96 THR A O 1
ATOM 820 N N . ASN A 1 97 ? 1.872 11.922 -6.578 1.00 68.25 97 ASN A N 1
ATOM 821 C CA . ASN A 1 97 ? 0.628 11.156 -6.475 1.00 68.25 97 ASN A CA 1
ATOM 822 C C . ASN A 1 97 ? 0.711 10.150 -5.325 1.00 68.25 97 ASN A C 1
ATOM 824 O O . ASN A 1 97 ? -0.075 10.281 -4.406 1.00 68.25 97 ASN A O 1
ATOM 828 N N . ILE A 1 98 ? 1.761 9.318 -5.256 1.00 68.75 98 ILE A N 1
ATOM 829 C CA . ILE A 1 98 ? 1.966 8.357 -4.146 1.00 68.75 98 ILE A CA 1
ATOM 830 C C . ILE A 1 98 ? 1.874 9.045 -2.771 1.00 68.75 98 ILE A C 1
ATOM 832 O O . ILE A 1 98 ? 1.211 8.588 -1.840 1.00 68.75 98 ILE A O 1
ATOM 836 N N . VAL A 1 99 ? 2.549 10.190 -2.613 1.00 69.25 99 VAL A N 1
ATOM 837 C CA . VAL A 1 99 ? 2.513 10.948 -1.352 1.00 69.25 99 VAL A CA 1
ATOM 838 C C . VAL A 1 99 ? 1.129 11.556 -1.104 1.00 69.25 99 VAL A C 1
ATOM 840 O O . VAL A 1 99 ? 0.659 11.557 0.035 1.00 69.25 99 VAL A O 1
ATOM 843 N N . SER A 1 100 ? 0.472 12.078 -2.141 1.00 68.88 100 SER A N 1
ATOM 844 C CA . SER A 1 100 ? -0.894 12.596 -2.059 1.00 68.88 100 SER A CA 1
ATOM 845 C C . SER A 1 100 ? -1.903 11.505 -1.708 1.00 68.88 100 SER A C 1
ATOM 847 O O . SER A 1 100 ? -2.738 11.743 -0.841 1.00 68.88 100 SER A O 1
ATOM 849 N N . ASP A 1 101 ? -1.795 10.315 -2.283 1.00 75.31 101 ASP A N 1
ATOM 850 C CA . ASP A 1 101 ? -2.695 9.186 -2.059 1.00 75.31 101 ASP A CA 1
ATOM 851 C C . ASP A 1 101 ? -2.523 8.628 -0.647 1.00 75.31 101 ASP A C 1
ATOM 853 O O . ASP A 1 101 ? -3.509 8.453 0.075 1.00 75.31 101 ASP A O 1
ATOM 857 N N . LEU A 1 102 ? -1.282 8.533 -0.157 1.00 78.19 102 LEU A N 1
ATOM 858 C CA . LEU A 1 102 ? -1.010 8.257 1.255 1.00 78.19 102 LEU A CA 1
ATOM 859 C C . LEU A 1 102 ? -1.615 9.313 2.185 1.00 78.19 102 LEU A C 1
ATOM 861 O O . LEU A 1 102 ? -2.208 8.957 3.207 1.00 78.19 102 LEU A O 1
ATOM 865 N N . LEU A 1 103 ? -1.473 10.602 1.866 1.00 73.69 103 LEU A N 1
ATOM 866 C CA . LEU A 1 103 ? -1.991 11.698 2.690 1.00 73.69 103 LEU A CA 1
ATOM 867 C C . LEU A 1 103 ? -3.523 11.729 2.711 1.00 73.69 103 LEU A C 1
ATOM 869 O O . LEU A 1 103 ? -4.113 11.753 3.792 1.00 73.69 103 LEU A O 1
ATOM 873 N N . PHE A 1 104 ? -4.173 11.714 1.547 1.00 74.12 104 PHE A N 1
ATOM 874 C CA . PHE A 1 104 ? -5.632 11.755 1.429 1.00 74.12 104 PHE A CA 1
ATOM 875 C C . PHE A 1 104 ? -6.272 10.457 1.910 1.00 74.12 104 PHE A C 1
ATOM 877 O O . PHE A 1 104 ? -7.274 10.496 2.626 1.00 74.12 104 PHE A O 1
ATOM 884 N N . GLY A 1 105 ? -5.658 9.320 1.600 1.00 76.38 105 GLY A N 1
ATOM 885 C CA . GLY A 1 105 ? -6.053 8.013 2.097 1.00 76.38 105 GLY A CA 1
ATOM 886 C C . GLY A 1 105 ? -5.993 7.926 3.620 1.00 76.38 105 GLY A C 1
ATOM 887 O O . GLY A 1 105 ? -6.968 7.534 4.268 1.00 76.38 105 GLY A O 1
ATOM 888 N N . SER A 1 106 ? -4.889 8.384 4.217 1.00 81.69 106 SER A N 1
ATOM 889 C CA . SER A 1 106 ? -4.767 8.497 5.674 1.00 81.69 106 SER A CA 1
ATOM 890 C C . SER A 1 106 ? -5.755 9.512 6.246 1.00 81.69 106 SER A C 1
ATOM 892 O O . SER A 1 106 ? -6.352 9.263 7.280 1.00 81.69 106 SER A O 1
ATOM 894 N N . LEU A 1 107 ? -6.009 10.648 5.601 1.00 79.62 107 LEU A N 1
ATOM 895 C CA . LEU A 1 107 ? -7.007 11.598 6.097 1.00 79.62 107 LEU A CA 1
ATOM 896 C C . LEU A 1 107 ? -8.418 10.986 6.106 1.00 79.62 107 LEU A C 1
ATOM 898 O O . LEU A 1 107 ? -9.131 11.086 7.105 1.00 79.62 107 LEU A O 1
ATOM 902 N N . GLY A 1 108 ? -8.811 10.304 5.028 1.00 74.06 108 GLY A N 1
ATOM 903 C CA . GLY A 1 108 ? -10.115 9.651 4.911 1.00 74.06 108 GLY A CA 1
ATOM 904 C C . GLY A 1 108 ? -10.328 8.581 5.980 1.00 74.06 108 GLY A C 1
ATOM 905 O O . GLY A 1 108 ? -11.363 8.561 6.649 1.00 74.06 108 GLY A O 1
ATOM 906 N N . LEU A 1 109 ? -9.314 7.747 6.226 1.00 79.81 109 LEU A N 1
ATOM 907 C CA . LEU A 1 109 ? -9.357 6.752 7.294 1.00 79.81 109 LEU A CA 1
ATOM 908 C C . LEU A 1 109 ? -9.578 7.408 8.683 1.00 79.81 109 LEU A C 1
ATOM 910 O O . LEU A 1 109 ? -10.187 6.787 9.555 1.00 79.81 109 LEU A O 1
ATOM 914 N N . LEU A 1 110 ? -9.118 8.651 8.897 1.00 79.44 110 LEU A N 1
ATOM 915 C CA . LEU A 1 110 ? -9.035 9.294 10.215 1.00 79.44 110 LEU A CA 1
ATOM 916 C C . LEU A 1 110 ? -10.393 9.877 10.545 1.00 79.44 110 LEU A C 1
ATOM 918 O O . LEU A 1 110 ? -10.889 9.721 11.656 1.00 79.44 110 LEU A O 1
ATOM 922 N N . LEU A 1 111 ? -11.011 10.485 9.534 1.00 77.56 111 LEU A N 1
ATOM 923 C CA . LEU A 1 111 ? -12.389 10.946 9.580 1.00 77.56 111 LEU A CA 1
ATOM 924 C C . LEU A 1 111 ? -13.346 9.783 9.868 1.00 77.56 111 LEU A C 1
ATOM 926 O O . LEU A 1 111 ? -14.208 9.911 10.734 1.00 77.56 111 LEU A O 1
ATOM 930 N N . VAL A 1 112 ? -13.156 8.628 9.215 1.00 76.94 112 VAL A N 1
ATOM 931 C CA . VAL A 1 112 ? -13.955 7.422 9.498 1.00 76.94 112 VAL A CA 1
ATOM 932 C C . VAL A 1 112 ? -13.696 6.905 10.911 1.00 76.94 112 VAL A C 1
ATOM 934 O O . VAL A 1 112 ? -14.641 6.562 11.616 1.00 76.94 112 VAL A O 1
ATOM 937 N N . TYR A 1 113 ? -12.437 6.875 11.356 1.00 79.00 113 TYR A N 1
ATOM 938 C CA . TYR A 1 113 ? -12.104 6.509 12.731 1.00 79.00 113 TYR A CA 1
ATOM 939 C C . TYR A 1 113 ? -12.835 7.403 13.739 1.00 79.00 113 TYR A C 1
ATOM 941 O O . TYR A 1 113 ? -13.504 6.878 14.626 1.00 79.00 113 TYR A O 1
ATOM 949 N N . TRP A 1 114 ? -12.759 8.728 13.576 1.00 80.44 114 TRP A N 1
ATOM 950 C CA . TRP A 1 114 ? -13.441 9.682 14.449 1.00 80.44 114 TRP A CA 1
ATOM 951 C C . TRP A 1 114 ? -14.948 9.488 14.450 1.00 80.44 114 TRP A C 1
ATOM 953 O O . TRP A 1 114 ? -15.515 9.386 15.534 1.00 80.44 114 TRP A O 1
ATOM 963 N N . TYR A 1 115 ? -15.564 9.350 13.275 1.00 77.69 115 TYR A N 1
ATOM 964 C CA . TYR A 1 115 ? -16.993 9.073 13.135 1.00 77.69 115 TYR A CA 1
ATOM 965 C C . TYR A 1 115 ? -17.416 7.828 13.933 1.00 77.69 115 TYR A C 1
ATOM 967 O O . TYR A 1 115 ? -18.315 7.895 14.771 1.00 77.69 115 TYR A O 1
ATOM 975 N N . LEU A 1 116 ? -16.700 6.713 13.751 1.00 73.62 116 LEU A N 1
ATOM 976 C CA . LEU A 1 116 ? -16.988 5.455 14.444 1.00 73.62 116 LEU A CA 1
ATOM 977 C C . LEU A 1 116 ? -16.778 5.537 15.961 1.00 73.62 116 LEU A C 1
ATOM 979 O O . LEU A 1 116 ? -17.442 4.819 16.705 1.00 73.62 116 LEU A O 1
ATOM 983 N N . THR A 1 117 ? -15.851 6.374 16.435 1.00 76.81 117 THR A N 1
ATOM 984 C CA . THR A 1 117 ? -15.615 6.561 17.875 1.00 76.81 117 THR A CA 1
ATOM 985 C C . THR A 1 117 ? -16.553 7.578 18.518 1.00 76.81 117 THR A C 1
ATOM 987 O O . THR A 1 117 ? -16.911 7.397 19.675 1.00 76.81 117 THR A O 1
ATOM 990 N N . SER A 1 118 ? -17.001 8.605 17.786 1.00 75.06 118 SER A N 1
ATOM 991 C CA . SER A 1 118 ? -17.913 9.630 18.310 1.00 75.06 118 SER A CA 1
ATOM 992 C C . SER A 1 118 ? -19.317 9.096 18.593 1.00 75.06 118 SER A C 1
ATOM 994 O O . SER A 1 118 ? -19.997 9.599 19.483 1.00 75.06 118 SER A O 1
ATOM 996 N N . ASP A 1 119 ? -19.741 8.054 17.875 1.00 58.91 119 ASP A N 1
ATOM 997 C CA . ASP A 1 119 ? -21.028 7.390 18.113 1.00 58.91 119 ASP A CA 1
ATOM 998 C C . ASP A 1 119 ? -21.004 6.437 19.323 1.00 58.91 119 ASP A C 1
ATOM 1000 O O . ASP A 1 119 ? -22.063 6.022 19.782 1.00 58.91 119 ASP A O 1
ATOM 1004 N N . GLN A 1 120 ? -19.828 6.108 19.878 1.00 58.34 120 GLN A N 1
ATOM 1005 C CA . GLN A 1 120 ? -19.707 5.274 21.086 1.00 58.34 120 GLN A CA 1
ATOM 1006 C C . GLN A 1 120 ? -19.713 6.077 22.399 1.00 58.34 120 GLN A C 1
ATOM 1008 O O . GLN A 1 120 ? -19.733 5.477 23.471 1.00 58.34 120 GLN A O 1
ATOM 1013 N N . GLU A 1 121 ? -19.692 7.412 22.329 1.00 53.88 121 GLU A N 1
ATOM 1014 C CA . GLU A 1 121 ? -19.726 8.315 23.494 1.00 53.88 121 GLU A CA 1
ATOM 1015 C C . GLU A 1 121 ? -21.137 8.876 23.799 1.00 53.88 121 GLU A C 1
ATOM 1017 O O . GLU A 1 121 ? -21.273 9.752 24.654 1.00 53.88 121 GLU A O 1
ATOM 1022 N N . LYS A 1 122 ? -22.188 8.379 23.127 1.00 46.78 122 LYS A N 1
ATOM 1023 C CA . LYS A 1 122 ? -23.605 8.698 23.396 1.00 46.78 122 LYS A CA 1
ATOM 1024 C C . LYS A 1 122 ? -24.317 7.540 24.084 1.00 46.78 122 LYS A C 1
ATOM 1026 O O . LYS A 1 122 ? -25.163 7.836 24.956 1.00 46.78 122 LYS A O 1
#

pLDDT: mean 70.67, std 14.7, range [26.67, 90.5]

=== Feature glossary ===
Legend for the data blocks above and below:

— What the protein is —

The amino-acid sequence is the protein's primary structure: the linear order of residues from the N-terminus to the C-terminus, written in one-letter code. Everything else here — the 3D coordinates, the secondary structure, the domain annotations — is ultimately a consequence of this string.

Database cross-references. InterPro integrates a dozen domain/family signature databases into unified entries with residue-range hits. GO terms attach function/process/location labels with evidence codes. CATH codes position the fold in a four-level structural taxonomy. Organism is the NCBI-taxonomy species name.

— Where its atoms are —

The mmCIF block holds the 3D Cartesian coordinates of each backbone atom (N, Cα, C, O) in ångströms. mmCIF is the PDB's canonical archive format — a tagged-loop text representation of the atomic model.

The six renders are orthographic views along the three Cartesian axes in both directions. Representation (cartoon, sticks, or surface) and color scheme (sequence-rainbow or by-chain) vary across proteins so the training set covers all the common visualization conventions.

— Local backbone conformation —

Secondary structure is the local, repeating backbone conformation. DSSP classifies it into eight states by reading the hydrogen-bond network: three helix types (H, G, I), two β types (E, B), two non-regular types (T, S), and unstructured coil (-).

SS3 is a coarse helix/strand/coil call (letters a/b/c) made by the P-SEA algorithm from inter-Cα distances and dihedrals. It is less detailed than DSSP but needs only Cα positions.

Backbone dihedral angles. Every residue except chain termini has a φ (preceding-C → N → Cα → C) and a ψ (N → Cα → C → next-N). They are reported in degrees following the IUPAC sign convention. Secondary structure is essentially a statement about which (φ, ψ) basin each residue occupies.

— Global shape and packing —

The geometric summary reports three shape descriptors. Rg (radius of gyration) measures how spread out the Cα atoms are about their centre of mass; compact globular proteins have small Rg, elongated or unfolded ones large. Cα contacts (<8 Å, |i−j|>4) count long-range residue pairs in spatial proximity — high for tightly packed folds, near zero for rods or random coil. The bounding-box extents give the protein's footprint along x, y, z in Å.

Solvent accessibility: the surface area of each residue that a 1.4 Å water probe can touch, in Å². When only backbone atoms are present the absolute values are lower than full-atom SASA (side chains contribute most of the area) and are flagged as backbone-only.

Plot images: a contact map (which residues are close in 3D, as an N×N binary image), a Ramachandran scatter (backbone torsion angles, revealing secondary-structure composition at a glance), and — for AlphaFold structures — a PAE heatmap (pairwise prediction confidence).

— Structural neighborhood —

Foldseek's 3Di representation compresses backbone geometry into a per-residue letter drawn from a learned twenty-state alphabet. It captures the tertiary interaction pattern around each residue — which residues are packed against it in space, regardless of where they are in sequence.

Structural nearest neighbors (via Foldseek easy-search vs the PDB). Reported per hit: target PDB id, E-value, and alignment TM-score. A TM-score above ~0.5 is the conventional threshold for 'same fold'.

— Confidence and disorder —

pLDDT (predicted Local Distance Difference Test) is AlphaFold's per-residue confidence score, ranging from 0 to 100. Values above 90 indicate high confidence (typically well-packed cores); 70–90 is confident; 50–70 low confidence; below 50 usually means the region is disordered or t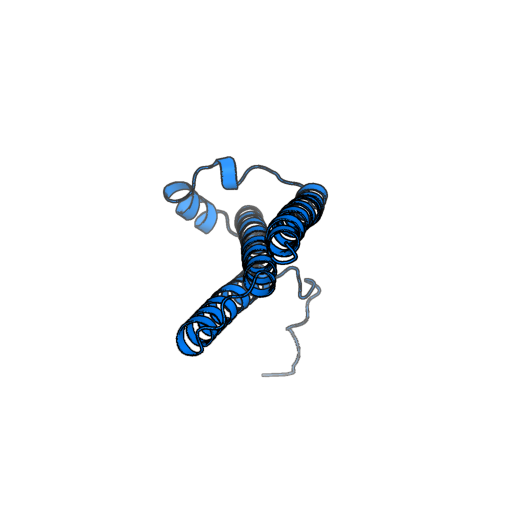he prediction is unreliable there. AlphaFold stores pLDDT in the mmCIF B-factor column.

For experimental (PDB) structures, the B-factor (temperature factor) quantifies the positional spread of each atom in the crystal — a combination of thermal vibration and static disorder — in units of Å². High B-factors mark flexible loops or poorly resolved regions; low B-factors mark the rigid, well-ordered core.

Predicted Aligned Error (PAE) is an AlphaFold confidence matrix: entry (i, j) is the expected error in the position of residue j, in ångströms, when the prediction is superimposed on the true structure at residue i. Low PAE within a block of residues means that block is internally rigid and well-predicted; high PAE between two blocks means their relative placement is uncertain even if each block individually is confident.